Protein AF-A0A326GF15-F1 (afdb_monomer_lite)

Foldseek 3Di:
DDDDDPVPPDVVNVVPPDPDDPPDDPPDDDPDDDDVVVVVVVVCPPPPVPDDPPPVPPDDDDDDDDDDDPDDDDDPDPPPPDDDDDPDVVVVVVVVVVVVVVVVVVPPPPVVPDPVVVVVDDDDDDDDDDPVVVVVLVVVCVVVVHDSVVVVVVVVVVVVVVPCVVVVVVVVVVVVVD

Sequence (178 aa):
MSDANFASLSSSLLARKGGAKPAMRPQSTLSGPVDGAAAAANLEDLGWNDLGEDEPNEADLGKSPLLKKPAQVVPISPDTDHDDAAPNAVRESLDKIACQLGQSRDGSNNAKRKSALRQGKRAAFTLRLDHGRHLQLRLACTVRGCSAQQLVTDALDSLLASMPEIASLAAQVQRDNN

Secondary structure (DSSP, 8-state):
----------HHHHTTS-----SS-------S---HHHHHHHHHTSSSS-S-----------------PPP----------S-SS---HHHHHHHHHHHHHHHHHH---------GGGGTPPPP------HHHHHHHHHHHHHHT--HHHHHHHHHHHHHHT-HHHHHHHHHHHHHT-

Structure (mmCIF, N/CA/C/O backbone):
data_AF-A0A326GF15-F1
#
_entry.id   AF-A0A326GF15-F1
#
loop_
_atom_site.group_PDB
_atom_site.id
_atom_site.type_symbol
_atom_site.label_atom_id
_atom_site.label_alt_id
_atom_site.label_comp_id
_atom_site.label_asym_id
_atom_site.label_entity_id
_atom_site.label_seq_id
_atom_site.pdbx_PDB_ins_code
_atom_site.Cartn_x
_atom_site.Cartn_y
_atom_site.Cartn_z
_atom_site.occupancy
_atom_site.B_iso_or_equiv
_atom_site.auth_seq_id
_atom_site.auth_comp_id
_atom_site.auth_asym_id
_atom_site.auth_atom_id
_atom_site.pdbx_PDB_model_num
ATOM 1 N N . MET A 1 1 ? -19.574 38.035 -30.382 1.00 36.91 1 MET A N 1
ATOM 2 C CA . MET A 1 1 ? -19.233 39.265 -29.641 1.00 36.91 1 MET A CA 1
ATOM 3 C C . MET A 1 1 ? -18.217 38.893 -28.576 1.00 36.91 1 MET A C 1
ATOM 5 O O . MET A 1 1 ? -18.541 38.078 -27.726 1.00 36.91 1 MET A O 1
ATOM 9 N N . SER A 1 2 ? -17.010 39.455 -28.719 1.00 46.16 2 SER A N 1
ATOM 10 C CA . SER A 1 2 ? -15.910 39.566 -27.743 1.00 46.16 2 SER A CA 1
ATOM 11 C C . SER A 1 2 ? -15.420 38.297 -27.037 1.00 46.16 2 SER A C 1
ATOM 13 O O . SER A 1 2 ? -15.892 37.952 -25.955 1.00 46.16 2 SER A O 1
ATOM 15 N N . ASP A 1 3 ? -14.377 37.703 -27.622 1.00 45.69 3 ASP A N 1
ATOM 16 C CA . ASP A 1 3 ? -13.365 36.906 -26.933 1.00 45.69 3 ASP A CA 1
ATOM 17 C C . ASP A 1 3 ? -12.892 37.605 -25.653 1.00 45.69 3 ASP A C 1
ATOM 19 O O . ASP A 1 3 ? -12.464 38.764 -25.660 1.00 45.69 3 ASP A O 1
ATOM 23 N N . ALA A 1 4 ? -12.981 36.886 -24.538 1.00 57.41 4 ALA A N 1
ATOM 24 C CA . ALA A 1 4 ? -12.415 37.318 -23.278 1.00 57.41 4 ALA A CA 1
ATOM 25 C C . ALA A 1 4 ? -10.889 37.367 -23.423 1.00 57.41 4 ALA A C 1
ATOM 27 O O . ALA A 1 4 ? -10.224 36.354 -23.620 1.00 57.41 4 ALA A O 1
ATOM 28 N N . ASN A 1 5 ? -10.384 38.591 -23.335 1.00 54.66 5 ASN A N 1
ATOM 29 C CA . ASN A 1 5 ? -9.002 39.038 -23.269 1.00 54.66 5 ASN A CA 1
ATOM 30 C C . ASN A 1 5 ? -8.131 38.184 -22.317 1.00 54.66 5 ASN A C 1
ATOM 32 O O . ASN A 1 5 ? -7.820 38.594 -21.198 1.00 54.66 5 ASN A O 1
ATOM 36 N N . PHE A 1 6 ? -7.697 37.004 -22.768 1.00 52.75 6 PHE A N 1
ATOM 37 C CA . PHE A 1 6 ? -6.478 36.373 -22.278 1.00 52.75 6 PHE A CA 1
ATOM 38 C C . PHE A 1 6 ? -5.323 37.192 -22.837 1.00 52.75 6 PHE A C 1
ATOM 40 O O . PHE A 1 6 ? -4.783 36.901 -23.902 1.00 52.75 6 PHE A O 1
ATOM 47 N N . ALA A 1 7 ? -4.961 38.249 -22.113 1.00 54.75 7 ALA A N 1
ATOM 48 C CA . ALA A 1 7 ? -3.657 38.866 -22.247 1.00 54.75 7 ALA A CA 1
ATOM 49 C C . ALA A 1 7 ? -2.620 37.738 -22.160 1.00 54.75 7 ALA A C 1
ATOM 51 O O . ALA A 1 7 ? -2.399 37.166 -21.092 1.00 54.75 7 ALA A O 1
ATOM 52 N N . SER A 1 8 ? -2.063 37.362 -23.311 1.00 56.75 8 SER A N 1
ATOM 53 C CA . SER A 1 8 ? -1.100 36.281 -23.449 1.00 56.75 8 SER A CA 1
ATOM 54 C C . SER A 1 8 ? 0.036 36.520 -22.460 1.00 56.75 8 SER A C 1
ATOM 56 O O . SER A 1 8 ? 0.829 37.454 -22.628 1.00 56.75 8 SER A O 1
ATOM 58 N N . LEU A 1 9 ? 0.090 35.703 -21.410 1.00 59.41 9 LEU A N 1
ATOM 59 C CA . LEU A 1 9 ? 1.157 35.700 -20.418 1.00 59.41 9 LEU A CA 1
ATOM 60 C C . LEU A 1 9 ? 2.424 35.154 -21.081 1.00 59.41 9 LEU A C 1
ATOM 62 O O . LEU A 1 9 ? 2.815 34.010 -20.877 1.00 59.41 9 LEU A O 1
ATOM 66 N N . SER A 1 10 ? 3.055 35.965 -21.927 1.00 59.97 10 SER A N 1
ATOM 67 C CA . SER A 1 10 ? 4.400 35.678 -22.405 1.00 59.97 10 SER A CA 1
ATOM 68 C C . SER A 1 10 ? 5.345 35.683 -21.201 1.00 59.97 10 SER A C 1
ATOM 70 O O . SER A 1 10 ? 5.226 36.531 -20.312 1.00 59.97 10 SER A O 1
ATOM 72 N N . SER A 1 11 ? 6.302 34.752 -21.156 1.00 57.09 11 SER A N 1
ATOM 73 C CA . SER A 1 11 ? 7.284 34.632 -20.062 1.00 57.09 11 SER A CA 1
ATOM 74 C C . SER A 1 11 ? 8.007 35.949 -19.734 1.00 57.09 11 SER A C 1
ATOM 76 O O . SER A 1 11 ? 8.457 36.149 -18.608 1.00 57.09 11 SER A O 1
ATOM 78 N N . SER A 1 12 ? 8.063 36.881 -20.692 1.00 57.66 12 SER A N 1
ATOM 79 C CA . SER A 1 12 ? 8.616 38.226 -20.513 1.00 57.66 12 SER A CA 1
ATOM 80 C C . SER A 1 12 ? 7.809 39.097 -19.531 1.00 57.66 12 SER A C 1
ATOM 82 O O . SER A 1 12 ? 8.393 39.875 -18.775 1.00 57.66 12 SER A O 1
ATOM 84 N N . LEU A 1 13 ? 6.478 38.946 -19.480 1.00 57.09 13 LEU A N 1
ATOM 85 C CA . LEU A 1 13 ? 5.607 39.701 -18.568 1.00 57.09 13 LEU A CA 1
ATOM 86 C C . LEU A 1 13 ? 5.606 39.137 -17.138 1.00 57.09 13 LEU A C 1
ATOM 88 O O . LEU A 1 13 ? 5.528 39.917 -16.188 1.00 57.09 13 LEU A O 1
ATOM 92 N N . LEU A 1 14 ? 5.765 37.817 -16.964 1.00 60.12 14 LEU A N 1
ATOM 93 C CA . LEU A 1 14 ? 5.869 37.192 -15.636 1.00 60.12 14 LEU A CA 1
ATOM 94 C C . LEU A 1 14 ? 7.177 37.582 -14.927 1.00 60.12 14 LEU A C 1
ATOM 96 O O . LEU A 1 14 ? 7.175 37.881 -13.737 1.00 60.12 14 LEU A O 1
ATOM 100 N N . ALA A 1 15 ? 8.279 37.670 -15.678 1.00 61.59 15 ALA A N 1
ATOM 101 C CA . ALA A 1 15 ? 9.591 38.052 -15.151 1.00 61.59 15 ALA A CA 1
ATOM 102 C C . ALA A 1 15 ? 9.667 39.511 -14.661 1.00 61.59 15 ALA A C 1
ATOM 104 O O . ALA A 1 15 ? 10.583 39.874 -13.926 1.00 61.59 15 ALA A O 1
ATOM 105 N N . ARG A 1 16 ? 8.729 40.370 -15.077 1.00 59.28 16 ARG A N 1
ATOM 106 C CA . ARG A 1 16 ? 8.764 41.814 -14.797 1.00 59.28 16 ARG A CA 1
ATOM 107 C C . ARG A 1 16 ? 7.786 42.263 -13.711 1.00 59.28 16 ARG A C 1
ATOM 109 O O . ARG A 1 16 ? 7.919 43.382 -13.222 1.00 59.28 16 ARG A O 1
ATOM 116 N N . LYS A 1 17 ? 6.849 41.409 -13.277 1.00 58.94 17 LYS A N 1
ATOM 117 C CA . LYS A 1 17 ? 5.869 41.719 -12.215 1.00 58.94 17 LYS A CA 1
ATOM 118 C C . LYS A 1 17 ? 6.218 41.051 -10.883 1.00 58.94 17 LYS A C 1
ATOM 120 O O . LYS A 1 17 ? 5.399 40.403 -10.246 1.00 58.94 17 LYS A O 1
ATOM 125 N N . GLY A 1 18 ? 7.461 41.233 -10.469 1.00 59.00 18 GLY A N 1
ATOM 126 C CA . GLY A 1 18 ? 7.970 40.808 -9.174 1.00 59.00 18 GLY A CA 1
ATOM 127 C C . GLY A 1 18 ? 9.468 41.028 -9.165 1.00 59.00 18 GLY A C 1
ATOM 128 O O . GLY A 1 18 ? 10.201 40.226 -9.723 1.00 59.00 18 GLY A O 1
ATOM 129 N N . GLY A 1 19 ? 9.930 42.129 -8.570 1.00 60.72 19 GLY A N 1
ATOM 130 C CA . GLY A 1 19 ? 11.348 42.513 -8.506 1.00 60.72 19 GLY A CA 1
ATOM 131 C C . GLY A 1 19 ? 12.240 41.578 -7.675 1.00 60.72 19 GLY A C 1
ATOM 132 O O . GLY A 1 19 ? 13.276 42.009 -7.176 1.00 60.72 19 GLY A O 1
ATOM 133 N N . ALA A 1 20 ? 11.846 40.317 -7.496 1.00 63.16 20 ALA A N 1
ATOM 134 C CA . ALA A 1 20 ? 12.661 39.294 -6.873 1.00 63.16 20 ALA A CA 1
ATOM 135 C C . ALA A 1 20 ? 13.671 38.779 -7.904 1.00 63.16 20 ALA A C 1
ATOM 137 O O . ALA A 1 20 ? 13.307 38.138 -8.890 1.00 63.16 20 ALA A O 1
ATOM 138 N N . LYS A 1 21 ? 14.957 39.061 -7.676 1.00 59.75 21 LYS A N 1
ATOM 139 C CA . LYS A 1 21 ? 16.031 38.391 -8.414 1.00 59.75 21 LYS A CA 1
ATOM 140 C C . LYS A 1 21 ? 15.896 36.879 -8.172 1.00 59.75 21 LYS A C 1
ATOM 142 O O . LYS A 1 21 ? 15.746 36.487 -7.012 1.00 59.75 21 LYS A O 1
ATOM 147 N N . PRO A 1 22 ? 15.932 36.030 -9.213 1.00 62.81 22 PRO A N 1
ATOM 148 C CA . PRO A 1 22 ? 15.896 34.588 -9.021 1.00 62.81 22 PRO A CA 1
ATOM 149 C C . PRO A 1 22 ? 17.071 34.175 -8.129 1.00 62.81 22 PRO A C 1
ATOM 151 O O . PRO A 1 22 ? 18.217 34.524 -8.404 1.00 62.81 22 PRO A O 1
ATOM 154 N N . ALA A 1 23 ? 16.788 33.418 -7.068 1.00 68.06 23 ALA A N 1
ATOM 155 C CA . ALA A 1 23 ? 17.805 32.837 -6.185 1.00 68.06 23 ALA A CA 1
ATOM 156 C C . ALA A 1 23 ? 18.702 31.810 -6.907 1.00 68.06 23 ALA A C 1
ATOM 158 O O . ALA A 1 23 ? 19.688 31.332 -6.353 1.00 68.06 23 ALA A O 1
ATOM 159 N N . MET A 1 24 ? 18.363 31.474 -8.154 1.00 63.97 24 MET A N 1
ATOM 160 C CA . MET A 1 24 ? 19.131 30.589 -9.010 1.00 63.97 24 MET A CA 1
ATOM 161 C C . MET A 1 24 ? 19.972 31.395 -9.994 1.00 63.97 24 MET A C 1
ATOM 163 O O . MET A 1 24 ? 19.454 32.133 -10.835 1.00 63.97 24 MET A O 1
ATOM 167 N N . ARG A 1 25 ? 21.288 31.203 -9.909 1.00 67.69 25 ARG A N 1
ATOM 168 C CA . ARG A 1 25 ? 22.239 31.601 -10.946 1.00 67.69 25 ARG A CA 1
ATOM 169 C C . ARG A 1 25 ? 21.860 30.853 -12.236 1.00 67.69 25 ARG A C 1
ATOM 171 O O . ARG A 1 25 ? 21.773 29.626 -12.184 1.00 67.69 25 ARG A O 1
ATOM 178 N N . PRO A 1 26 ? 21.614 31.529 -13.372 1.00 62.09 26 PRO A N 1
ATOM 179 C CA . PRO A 1 26 ? 21.370 30.829 -14.625 1.00 62.09 26 PRO A CA 1
ATOM 180 C C . PRO A 1 26 ? 22.635 30.044 -14.979 1.00 62.09 26 PRO A C 1
ATOM 182 O O . PRO A 1 26 ? 23.685 30.632 -15.239 1.00 62.09 26 PRO A O 1
ATOM 185 N N . GLN A 1 27 ? 22.544 28.714 -14.933 1.00 64.94 27 GLN A N 1
ATOM 186 C CA . GLN A 1 27 ? 23.523 27.836 -15.564 1.00 64.94 27 GLN A CA 1
ATOM 187 C C . GLN A 1 27 ? 23.430 28.144 -17.058 1.00 64.94 27 GLN A C 1
ATOM 189 O O . GLN A 1 27 ? 22.427 27.845 -17.705 1.00 64.94 27 GLN A O 1
ATOM 194 N N . SER A 1 28 ? 24.414 28.896 -17.546 1.00 49.19 28 SER A N 1
ATOM 195 C CA . SER A 1 28 ? 24.499 29.326 -18.932 1.00 49.19 28 SER A CA 1
ATOM 196 C C . SER A 1 28 ? 24.334 28.126 -19.856 1.00 49.19 28 SER A C 1
ATOM 198 O O . SER A 1 28 ? 24.900 27.062 -19.630 1.00 49.19 28 SER A O 1
ATOM 200 N N . THR A 1 29 ? 23.574 28.349 -20.918 1.00 52.22 29 THR A N 1
ATOM 201 C CA . THR A 1 29 ? 23.497 27.539 -22.126 1.00 52.22 29 THR A CA 1
ATOM 202 C C . THR A 1 29 ? 24.893 27.103 -22.585 1.00 52.22 29 THR A C 1
ATOM 204 O O . THR A 1 29 ? 25.591 27.871 -23.247 1.00 52.22 29 THR A O 1
ATOM 207 N N . LEU A 1 30 ? 25.302 25.879 -22.251 1.00 50.38 30 LEU A N 1
ATOM 208 C CA . LEU A 1 30 ? 26.415 25.198 -22.905 1.00 50.38 30 LEU A CA 1
ATOM 209 C C . LEU A 1 30 ? 25.843 23.984 -23.634 1.00 50.38 30 LEU A C 1
ATOM 211 O O . LEU A 1 30 ? 25.721 22.887 -23.099 1.00 50.38 30 LEU A O 1
ATOM 215 N N . SER A 1 31 ? 25.408 24.246 -24.864 1.00 51.88 31 SER A N 1
ATOM 216 C CA . SER A 1 31 ? 25.133 23.217 -25.857 1.00 51.88 31 SER A CA 1
ATOM 217 C C . SER A 1 31 ? 26.476 22.617 -26.272 1.00 51.88 31 SER A C 1
ATOM 219 O O . SER A 1 31 ? 27.228 23.242 -27.016 1.00 51.88 31 SER A O 1
ATOM 221 N N . GLY A 1 32 ? 26.790 21.437 -25.747 1.00 57.75 32 GLY A N 1
ATOM 222 C CA . GLY A 1 32 ? 27.954 20.630 -26.105 1.00 57.75 32 GLY A CA 1
ATOM 223 C C . GLY A 1 32 ? 27.882 19.272 -25.397 1.00 57.75 32 GLY A C 1
ATOM 224 O O . GLY A 1 32 ? 27.371 19.231 -24.275 1.00 57.75 32 GLY A O 1
ATOM 225 N N . PRO A 1 33 ? 28.322 18.159 -26.016 1.00 51.34 33 PRO A N 1
ATOM 226 C CA . PRO A 1 33 ? 28.319 16.856 -25.360 1.00 51.34 33 PRO A CA 1
ATOM 227 C C . PRO A 1 33 ? 29.263 16.916 -24.161 1.00 51.34 33 PRO A C 1
ATOM 229 O O . PRO A 1 33 ? 30.468 17.085 -24.329 1.00 51.34 33 PRO A O 1
ATOM 232 N N . VAL A 1 34 ? 28.716 16.838 -22.952 1.00 54.97 34 VAL A N 1
ATOM 233 C CA . VAL A 1 34 ? 29.522 16.659 -21.748 1.00 54.97 34 VAL A CA 1
ATOM 234 C C . VAL A 1 34 ? 29.563 15.169 -21.463 1.00 54.97 34 VAL A C 1
ATOM 236 O O . VAL A 1 34 ? 28.547 14.557 -21.131 1.00 54.97 34 VAL A O 1
ATOM 239 N N . ASP A 1 35 ? 30.732 14.570 -21.664 1.00 55.12 35 ASP A N 1
ATOM 240 C CA . ASP A 1 35 ? 31.000 13.205 -21.238 1.00 55.12 35 ASP A CA 1
ATOM 241 C C . ASP A 1 35 ? 30.680 13.105 -19.743 1.00 55.12 35 ASP A C 1
ATOM 243 O O . ASP A 1 35 ? 31.263 13.812 -18.917 1.00 55.12 35 ASP A O 1
ATOM 247 N N . GLY A 1 36 ? 29.712 12.253 -19.388 1.00 59.72 36 GLY A N 1
ATOM 248 C CA . GLY A 1 36 ? 29.181 12.159 -18.022 1.00 59.72 36 GLY A CA 1
ATOM 249 C C . GLY A 1 36 ? 30.249 11.883 -16.956 1.00 59.72 36 GLY A C 1
ATOM 250 O O . GLY A 1 36 ? 30.058 12.244 -15.800 1.00 59.72 36 GLY A O 1
ATOM 251 N N . ALA A 1 37 ? 31.397 11.327 -17.353 1.00 59.38 37 ALA A N 1
ATOM 252 C CA . ALA A 1 37 ? 32.551 11.107 -16.488 1.00 59.38 37 ALA A CA 1
ATOM 253 C C . ALA A 1 37 ? 33.242 12.415 -16.049 1.00 59.38 37 ALA A C 1
ATOM 255 O O . ALA A 1 37 ? 33.620 12.546 -14.889 1.00 59.38 37 ALA A O 1
ATOM 256 N N . ALA A 1 38 ? 33.362 13.414 -16.931 1.00 57.88 38 ALA A N 1
ATOM 257 C CA . ALA A 1 38 ? 34.010 14.686 -16.596 1.00 57.88 38 ALA A CA 1
ATOM 258 C C . ALA A 1 38 ? 33.122 15.573 -15.705 1.00 57.88 38 ALA A C 1
ATOM 260 O O . ALA A 1 38 ? 33.622 16.323 -14.863 1.00 57.88 38 ALA A O 1
ATOM 261 N N . ALA A 1 39 ? 31.798 15.460 -15.867 1.00 59.97 39 ALA A N 1
ATOM 262 C CA . ALA A 1 39 ? 30.819 16.119 -15.007 1.00 59.97 39 ALA A CA 1
ATOM 263 C C . ALA A 1 39 ? 30.739 15.476 -13.608 1.00 59.97 39 ALA A C 1
ATOM 265 O O . ALA A 1 39 ? 30.520 16.195 -12.637 1.00 59.97 39 ALA A O 1
ATOM 266 N N . ALA A 1 40 ? 30.950 14.157 -13.501 1.00 60.62 40 ALA A N 1
ATOM 267 C CA . ALA A 1 40 ? 31.044 13.450 -12.222 1.00 60.62 40 ALA A CA 1
ATOM 268 C C . ALA A 1 40 ? 32.331 13.809 -11.459 1.00 60.62 40 ALA A C 1
ATOM 270 O O . ALA A 1 40 ? 32.248 14.206 -10.302 1.00 60.62 40 ALA A O 1
ATOM 271 N N . ALA A 1 41 ? 33.490 13.821 -12.131 1.00 61.06 41 ALA A N 1
ATOM 272 C CA . ALA A 1 41 ? 34.770 14.181 -11.510 1.00 61.06 41 ALA A CA 1
ATOM 273 C C . ALA A 1 41 ? 34.796 15.619 -10.948 1.00 61.06 41 ALA A C 1
ATOM 275 O O . ALA A 1 41 ? 35.338 15.862 -9.876 1.00 61.06 41 ALA A O 1
ATOM 276 N N . ASN A 1 42 ? 34.155 16.579 -11.630 1.00 61.28 42 ASN A N 1
ATOM 277 C CA . ASN A 1 42 ? 34.025 17.955 -11.120 1.00 61.28 42 ASN A CA 1
ATOM 278 C C . ASN A 1 42 ? 33.009 18.091 -9.970 1.00 61.28 42 ASN A C 1
ATOM 280 O O . ASN A 1 42 ? 33.015 19.103 -9.275 1.00 61.28 42 ASN A O 1
ATOM 284 N N . LEU A 1 43 ? 32.110 17.117 -9.788 1.00 60.69 43 LEU A N 1
ATOM 285 C CA . LEU A 1 43 ? 31.192 17.063 -8.647 1.00 60.69 43 LEU A CA 1
ATOM 286 C C . LEU A 1 43 ? 31.844 16.403 -7.420 1.00 60.69 43 LEU A C 1
ATOM 288 O O . LEU A 1 43 ? 31.498 16.761 -6.297 1.00 60.69 43 LEU A O 1
ATOM 292 N N . GLU A 1 44 ? 32.772 15.467 -7.639 1.00 57.22 44 GLU A N 1
ATOM 293 C CA . GLU A 1 44 ? 33.535 14.749 -6.605 1.00 57.22 44 GLU A CA 1
ATOM 294 C C . GLU A 1 44 ? 34.627 15.625 -5.949 1.00 57.22 44 GLU A C 1
ATOM 296 O O . GLU A 1 44 ? 34.887 15.471 -4.759 1.00 57.22 44 GLU A O 1
ATOM 301 N N . ASP A 1 45 ? 35.179 16.612 -6.673 1.00 64.25 45 ASP A N 1
ATOM 302 C CA . ASP A 1 45 ? 36.163 17.615 -6.199 1.00 64.25 45 ASP A CA 1
ATOM 303 C C . ASP A 1 45 ? 35.524 18.825 -5.471 1.00 64.25 45 ASP A C 1
ATOM 305 O O . ASP A 1 45 ? 36.118 19.886 -5.295 1.00 64.25 45 ASP A O 1
ATOM 309 N N . LEU A 1 46 ? 34.260 18.720 -5.051 1.00 63.16 46 LEU A N 1
ATOM 310 C CA . LEU A 1 46 ? 33.576 19.771 -4.289 1.00 63.16 46 LEU A CA 1
ATOM 311 C C . LEU A 1 46 ? 33.525 19.441 -2.801 1.00 63.16 46 LEU A C 1
ATOM 313 O O . LEU A 1 46 ? 32.444 19.427 -2.223 1.00 63.16 46 LEU A O 1
ATOM 317 N N . GLY A 1 47 ? 34.683 19.189 -2.178 1.00 60.62 47 GLY A N 1
ATOM 318 C CA . GLY A 1 47 ? 34.925 19.341 -0.728 1.00 60.62 47 GLY A CA 1
ATOM 319 C C . GLY A 1 47 ? 33.945 18.662 0.247 1.00 60.62 47 GLY A C 1
ATOM 320 O O . GLY A 1 47 ? 33.930 18.985 1.430 1.00 60.62 47 GLY A O 1
ATOM 321 N N . TRP A 1 48 ? 33.101 17.756 -0.244 1.00 66.06 48 TRP A N 1
ATOM 322 C CA . TRP A 1 48 ? 32.125 16.945 0.492 1.00 66.06 48 TRP A CA 1
ATOM 323 C C . TRP A 1 48 ? 32.493 15.459 0.461 1.00 66.06 48 TRP A C 1
ATOM 325 O O . TRP A 1 48 ? 31.766 14.631 1.003 1.00 66.06 48 TRP A O 1
ATOM 335 N N . ASN A 1 49 ? 33.637 15.154 -0.153 1.00 53.06 49 ASN A N 1
ATOM 336 C CA . ASN A 1 49 ? 34.269 13.845 -0.207 1.00 53.06 49 ASN A CA 1
ATOM 337 C C . ASN A 1 49 ? 35.644 13.855 0.493 1.00 53.06 49 ASN A C 1
ATOM 339 O O . ASN A 1 49 ? 36.487 13.017 0.213 1.00 53.06 49 ASN A O 1
ATOM 343 N N . ASP A 1 50 ? 35.876 14.811 1.402 1.00 60.41 50 ASP A N 1
ATOM 344 C CA . ASP A 1 50 ? 37.064 14.859 2.266 1.00 60.41 50 ASP A CA 1
ATOM 345 C C . ASP A 1 50 ? 36.718 14.289 3.651 1.00 60.41 50 ASP A C 1
ATOM 347 O O . ASP A 1 50 ? 36.663 14.984 4.667 1.00 60.41 50 ASP A O 1
ATOM 351 N N . LEU A 1 51 ? 36.365 13.001 3.663 1.00 60.38 51 LEU A N 1
ATOM 352 C CA . LEU A 1 51 ? 36.202 12.208 4.876 1.00 60.38 51 LEU A CA 1
ATOM 353 C C . LEU A 1 51 ? 37.088 10.960 4.770 1.00 60.38 51 LEU A C 1
ATOM 355 O O . LEU A 1 51 ? 36.606 9.850 4.581 1.00 60.38 51 LEU A O 1
ATOM 359 N N . GLY A 1 52 ? 38.397 11.172 4.915 1.00 59.69 52 GLY A N 1
ATOM 360 C CA . GLY A 1 52 ? 39.313 10.151 5.419 1.00 59.69 52 GLY A CA 1
ATOM 361 C C . GLY A 1 52 ? 39.554 8.938 4.524 1.00 59.69 52 GLY A C 1
ATOM 362 O O . GLY A 1 52 ? 39.507 7.813 5.021 1.00 59.69 52 GLY A O 1
ATOM 363 N N . GLU A 1 53 ? 39.901 9.1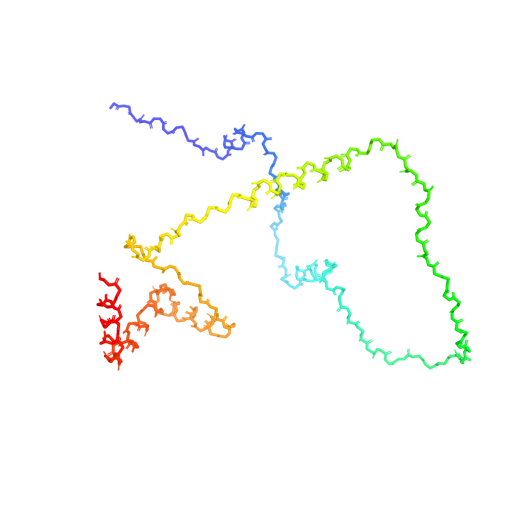42 3.252 1.00 51.19 53 GLU A N 1
ATOM 364 C CA . GLU A 1 53 ? 40.753 8.151 2.584 1.00 51.19 53 GLU A CA 1
ATOM 365 C C . GLU A 1 53 ? 42.191 8.298 3.107 1.00 51.19 53 GLU A C 1
ATOM 367 O O . GLU A 1 53 ? 43.055 8.901 2.476 1.00 51.19 53 GLU A O 1
ATOM 372 N N . ASP A 1 54 ? 42.449 7.738 4.292 1.00 51.41 54 ASP A N 1
ATOM 373 C CA . ASP A 1 54 ? 43.791 7.267 4.630 1.00 51.41 54 ASP A CA 1
ATOM 374 C C . ASP A 1 54 ? 44.043 6.002 3.790 1.00 51.41 54 ASP A C 1
ATOM 376 O O . ASP A 1 54 ? 43.840 4.875 4.241 1.00 51.41 54 ASP A O 1
ATOM 380 N N . GLU A 1 55 ? 44.444 6.190 2.533 1.00 49.81 55 GLU A N 1
ATOM 381 C CA . GLU A 1 55 ? 45.142 5.166 1.754 1.00 49.81 55 GLU A CA 1
ATOM 382 C C . GLU A 1 55 ? 46.455 4.840 2.493 1.00 49.81 55 GLU A C 1
ATOM 384 O O . GLU A 1 55 ? 47.308 5.726 2.634 1.00 49.81 55 GLU A O 1
ATOM 389 N N . PRO A 1 56 ? 46.672 3.609 2.996 1.00 42.75 56 PRO A N 1
ATOM 390 C CA . PRO A 1 56 ? 47.959 3.242 3.561 1.00 42.75 56 PRO A CA 1
ATOM 391 C C . PRO A 1 56 ? 48.954 3.051 2.412 1.00 42.75 56 PRO A C 1
ATOM 393 O O . PRO A 1 56 ? 49.188 1.938 1.942 1.00 42.75 56 PRO A O 1
ATOM 396 N N . ASN A 1 57 ? 49.552 4.149 1.947 1.00 39.88 57 ASN A N 1
ATOM 397 C CA . ASN A 1 57 ? 50.664 4.079 1.014 1.00 39.88 57 ASN A CA 1
ATOM 398 C C . ASN A 1 57 ? 51.933 3.666 1.777 1.00 39.88 57 ASN A C 1
ATOM 400 O O . ASN A 1 57 ? 52.614 4.468 2.419 1.00 39.88 57 ASN A O 1
ATOM 404 N N . GLU A 1 58 ? 52.205 2.368 1.717 1.00 48.84 58 GLU A N 1
ATOM 405 C CA . GLU A 1 58 ? 53.453 1.698 2.070 1.00 48.84 58 GLU A CA 1
ATOM 406 C C . GLU A 1 58 ? 54.644 2.281 1.284 1.00 48.84 58 GLU A C 1
ATOM 408 O O . GLU A 1 58 ? 55.032 1.739 0.251 1.00 48.84 58 GLU A O 1
ATOM 413 N N . ALA A 1 59 ? 55.241 3.376 1.768 1.00 48.03 59 ALA A N 1
ATOM 414 C CA . ALA A 1 59 ? 56.644 3.737 1.525 1.00 48.03 59 ALA A CA 1
ATOM 415 C C . ALA A 1 59 ? 57.047 5.006 2.299 1.00 48.03 59 ALA A C 1
ATOM 417 O O . ALA A 1 59 ? 56.858 6.106 1.794 1.00 48.03 59 ALA A O 1
ATOM 418 N N . ASP A 1 60 ? 57.675 4.864 3.472 1.00 39.06 60 ASP A N 1
ATOM 419 C CA . ASP A 1 60 ? 58.974 5.516 3.722 1.00 39.06 60 ASP A CA 1
ATOM 420 C C . ASP A 1 60 ? 59.632 4.965 4.999 1.00 39.06 60 ASP A C 1
ATOM 422 O O . ASP A 1 60 ? 59.225 5.222 6.136 1.00 39.06 60 ASP A O 1
ATOM 426 N N . LEU A 1 61 ? 60.683 4.173 4.800 1.00 44.94 61 LEU A N 1
ATOM 427 C CA . LEU A 1 61 ? 61.580 3.730 5.855 1.00 44.94 61 LEU A CA 1
ATOM 428 C C . LEU A 1 61 ? 62.572 4.851 6.190 1.00 44.94 61 LEU A C 1
ATOM 430 O O . LEU A 1 61 ? 63.558 5.056 5.487 1.00 44.94 61 LEU A O 1
ATOM 434 N N . GLY A 1 62 ? 62.406 5.433 7.377 1.00 39.50 62 GLY A N 1
ATOM 435 C CA . GLY A 1 62 ? 63.537 5.780 8.236 1.00 39.50 62 GLY A CA 1
ATOM 436 C C . GLY A 1 62 ? 63.830 7.267 8.428 1.00 39.50 62 GLY A C 1
ATOM 437 O O . GLY A 1 62 ? 64.450 7.904 7.581 1.00 39.50 62 GLY A O 1
ATOM 438 N N . LYS A 1 63 ? 63.551 7.752 9.650 1.00 44.28 63 LYS A N 1
ATOM 439 C CA . LYS A 1 63 ? 64.513 8.466 10.519 1.00 44.28 63 LYS A CA 1
ATOM 440 C C . LYS A 1 63 ? 63.938 8.708 11.930 1.00 44.28 63 LYS A C 1
ATOM 442 O O . LYS A 1 63 ? 63.058 9.533 12.123 1.00 44.28 63 LYS A O 1
ATOM 447 N N . SER A 1 64 ? 64.560 8.026 12.898 1.00 45.09 64 SER A N 1
ATOM 448 C CA . SER A 1 64 ? 64.805 8.431 14.300 1.00 45.09 64 SER A CA 1
ATOM 449 C C . SER A 1 64 ? 63.646 8.432 15.325 1.00 45.09 64 SER A C 1
ATOM 451 O O . SER A 1 64 ? 62.710 9.220 15.206 1.00 45.09 64 SER A O 1
ATOM 453 N N . PRO A 1 65 ? 63.750 7.659 16.432 1.00 45.81 65 PRO A N 1
ATOM 454 C CA . PRO A 1 65 ? 62.788 7.699 17.528 1.00 45.81 65 PRO A CA 1
ATOM 455 C C . PRO A 1 65 ? 63.097 8.896 18.438 1.00 45.81 65 PRO A C 1
ATOM 457 O O . PRO A 1 65 ? 63.922 8.817 19.348 1.00 45.81 65 PRO A O 1
ATOM 460 N N . LEU A 1 66 ? 62.446 10.033 18.195 1.00 47.94 66 LEU A N 1
ATOM 461 C CA . LEU A 1 66 ? 62.492 11.161 19.122 1.00 47.94 66 LEU A CA 1
ATOM 462 C C . LEU A 1 66 ? 61.452 10.957 20.226 1.00 47.94 66 LEU A C 1
ATOM 464 O O . LEU A 1 66 ? 60.247 11.003 19.993 1.00 47.94 66 LEU A O 1
ATOM 468 N N . LEU A 1 67 ? 61.976 10.702 21.428 1.00 53.09 67 LEU A N 1
ATOM 469 C CA . LEU A 1 67 ? 61.343 10.819 22.741 1.00 53.09 67 LEU A CA 1
ATOM 470 C C . LEU A 1 67 ? 60.027 11.618 22.714 1.00 53.09 67 LEU A C 1
ATOM 472 O O . LEU A 1 67 ? 60.036 12.843 22.572 1.00 53.09 67 LEU A O 1
ATOM 476 N N . LYS A 1 68 ? 58.903 10.932 22.953 1.00 55.25 68 LYS A N 1
ATOM 477 C CA . LYS A 1 68 ? 57.635 11.569 23.324 1.00 55.25 68 LYS A CA 1
ATOM 478 C C . LYS A 1 68 ? 57.835 12.294 24.659 1.00 55.25 68 LYS A C 1
ATOM 480 O O . LYS A 1 68 ? 57.700 11.691 25.720 1.00 55.25 68 LYS A O 1
ATOM 485 N N . LYS A 1 69 ? 58.177 13.583 24.623 1.00 64.12 69 LYS A N 1
ATOM 486 C CA . LYS A 1 69 ? 57.970 14.458 25.783 1.00 64.12 69 LYS A CA 1
ATOM 487 C C . LYS A 1 69 ? 56.458 14.513 26.035 1.00 64.12 69 LYS A C 1
ATOM 489 O O . LYS A 1 69 ? 55.723 14.765 25.079 1.00 64.12 69 LYS A O 1
ATOM 494 N N . PRO A 1 70 ? 55.964 14.277 27.261 1.00 60.47 70 PRO A N 1
ATOM 495 C CA . PRO A 1 70 ? 54.564 14.538 27.549 1.00 60.47 70 PRO A CA 1
ATOM 496 C C . PRO A 1 70 ? 54.335 16.044 27.395 1.00 60.47 70 PRO A C 1
ATOM 498 O O . PRO A 1 70 ? 55.064 16.853 27.972 1.00 60.47 70 PRO A O 1
ATOM 501 N N . ALA A 1 71 ? 53.369 16.418 26.556 1.00 62.41 71 ALA A N 1
ATOM 502 C CA . ALA A 1 71 ? 52.960 17.803 26.396 1.00 62.41 71 ALA A CA 1
ATOM 503 C C . ALA A 1 71 ? 52.459 18.332 27.746 1.00 62.41 71 ALA A C 1
ATOM 505 O O . ALA A 1 71 ? 51.628 17.702 28.402 1.00 62.41 71 ALA A O 1
ATOM 506 N N . GLN A 1 72 ? 52.987 19.476 28.174 1.00 66.44 72 GLN A N 1
ATOM 507 C CA . GLN A 1 72 ? 52.504 20.169 29.358 1.00 66.44 72 GLN A CA 1
ATOM 508 C C . GLN A 1 72 ? 51.112 20.728 29.043 1.00 66.44 72 GLN A C 1
ATOM 510 O O . GLN A 1 72 ? 50.977 21.701 28.305 1.00 66.44 72 GLN A O 1
ATOM 515 N N . VAL A 1 73 ? 50.076 20.074 29.566 1.00 69.06 73 VAL A N 1
ATOM 516 C CA . VAL A 1 73 ? 48.690 20.534 29.455 1.00 69.06 73 VAL A CA 1
ATOM 517 C C . VAL A 1 73 ? 48.523 21.734 30.383 1.00 69.06 73 VAL A C 1
ATOM 519 O O . VAL A 1 73 ? 48.475 21.578 31.602 1.00 69.06 73 VAL A O 1
ATOM 522 N N . VAL A 1 74 ? 48.465 22.934 29.808 1.00 73.12 74 VAL A N 1
ATOM 523 C CA . VAL A 1 74 ? 47.990 24.127 30.514 1.00 73.12 74 VAL A CA 1
ATOM 524 C C . VAL A 1 74 ? 46.465 24.140 30.384 1.00 73.12 74 VAL A C 1
ATOM 526 O O . VAL A 1 74 ? 45.965 24.096 29.257 1.00 73.12 74 VAL A O 1
ATOM 529 N N . PRO A 1 75 ? 45.705 24.153 31.491 1.00 67.69 75 PRO A N 1
ATOM 530 C CA . PRO A 1 75 ? 44.258 24.277 31.417 1.00 67.69 75 PRO A CA 1
ATOM 531 C C . PRO A 1 75 ? 43.903 25.643 30.821 1.00 67.69 75 PRO A C 1
ATOM 533 O O . PRO A 1 75 ? 44.312 26.679 31.340 1.00 67.69 75 PRO A O 1
ATOM 536 N N . ILE A 1 76 ? 43.138 25.641 29.729 1.00 60.06 76 ILE A N 1
ATOM 537 C CA . ILE A 1 76 ? 42.473 26.842 29.220 1.00 60.06 76 ILE A CA 1
ATOM 538 C C . ILE A 1 76 ? 41.237 27.036 30.099 1.00 60.06 76 ILE A C 1
ATOM 540 O O . ILE A 1 76 ? 40.141 26.584 29.768 1.00 60.06 76 ILE A O 1
ATOM 544 N N . SER A 1 77 ? 41.430 27.633 31.271 1.00 63.16 77 SER A N 1
ATOM 545 C CA . SER A 1 77 ? 40.320 28.239 32.000 1.00 63.16 77 SER A CA 1
ATOM 546 C C . SER A 1 77 ? 39.912 29.490 31.222 1.00 63.16 77 SER A C 1
ATOM 548 O O . SER A 1 77 ? 40.786 30.295 30.896 1.00 63.16 77 SER A O 1
ATOM 550 N N . PRO A 1 78 ? 38.633 29.676 30.864 1.00 56.81 78 PRO A N 1
ATOM 551 C CA . PRO A 1 78 ? 38.193 30.970 30.388 1.00 56.81 78 PRO A CA 1
ATOM 552 C C . PRO A 1 78 ? 38.235 31.921 31.589 1.00 56.81 78 PRO A C 1
ATOM 554 O O . PRO A 1 78 ? 37.359 31.870 32.448 1.00 56.81 78 PRO A O 1
ATOM 557 N N . ASP A 1 79 ? 39.267 32.759 31.663 1.00 57.12 79 ASP A N 1
ATOM 558 C CA . ASP A 1 79 ? 39.276 33.933 32.536 1.00 57.12 79 ASP A CA 1
ATOM 559 C C . ASP A 1 79 ? 38.217 34.909 32.000 1.00 57.12 79 ASP A C 1
ATOM 561 O O . ASP A 1 79 ? 38.498 35.820 31.223 1.00 57.12 79 ASP A O 1
ATOM 565 N N . THR A 1 80 ? 36.951 34.675 32.341 1.00 56.12 80 THR A N 1
ATOM 566 C CA . THR A 1 80 ? 35.863 35.624 32.092 1.00 56.12 80 THR A CA 1
ATOM 567 C C . THR A 1 80 ? 35.699 36.518 33.308 1.00 56.12 80 THR A C 1
ATOM 569 O O . THR A 1 80 ? 34.682 36.451 33.988 1.00 56.12 80 THR A O 1
ATOM 572 N N . ASP A 1 81 ? 36.704 37.354 33.559 1.00 51.78 81 ASP A N 1
ATOM 573 C CA . ASP A 1 81 ? 36.614 38.481 34.496 1.00 51.78 81 ASP A CA 1
ATOM 574 C C . ASP A 1 81 ? 36.531 39.826 33.746 1.00 51.78 81 ASP A C 1
ATOM 576 O O . ASP A 1 81 ? 36.836 40.885 34.297 1.00 51.78 81 ASP A O 1
ATOM 580 N N . HIS A 1 82 ? 36.140 39.817 32.465 1.00 56.78 82 HIS A N 1
ATOM 581 C CA . HIS A 1 82 ? 35.880 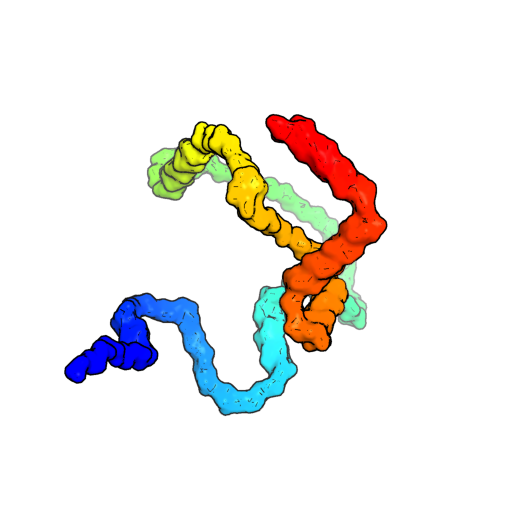41.029 31.685 1.00 56.78 82 HIS A CA 1
ATOM 582 C C . HIS A 1 82 ? 34.432 41.072 31.182 1.00 56.78 82 HIS A C 1
ATOM 584 O O . HIS A 1 82 ? 33.946 40.141 30.541 1.00 56.78 82 HIS A O 1
ATOM 590 N N . ASP A 1 83 ? 33.805 42.214 31.473 1.00 55.78 83 ASP A N 1
ATOM 591 C CA . ASP A 1 83 ? 32.492 42.699 31.043 1.00 55.78 83 ASP A CA 1
ATOM 592 C C . ASP A 1 83 ? 31.257 42.212 31.816 1.00 55.78 83 ASP A C 1
ATOM 594 O O . ASP A 1 83 ? 30.260 41.744 31.257 1.00 55.78 83 ASP A O 1
ATOM 598 N N . ASP A 1 84 ? 31.262 42.498 33.118 1.00 58.84 84 ASP A N 1
ATOM 599 C CA . ASP A 1 84 ? 30.045 42.978 33.766 1.00 58.84 84 ASP A CA 1
ATOM 600 C C . ASP A 1 84 ? 29.633 44.347 33.176 1.00 58.84 84 ASP A C 1
ATOM 602 O O . ASP A 1 84 ? 30.392 45.314 33.189 1.00 58.84 84 ASP A O 1
ATOM 606 N N . ALA A 1 85 ? 2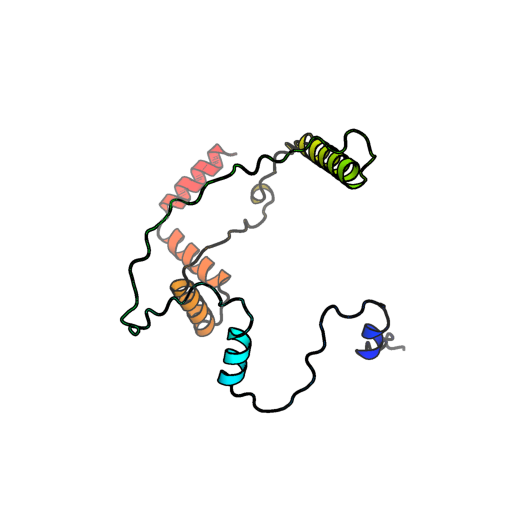8.376 44.423 32.727 1.00 62.53 85 ALA A N 1
ATOM 607 C CA . ALA A 1 85 ? 27.577 45.648 32.582 1.00 62.53 85 ALA A CA 1
ATOM 608 C C . ALA A 1 85 ? 27.717 46.539 31.320 1.00 62.53 85 ALA A C 1
ATOM 610 O O . ALA A 1 85 ? 27.581 47.759 31.418 1.00 62.53 85 ALA A O 1
ATOM 611 N N . ALA A 1 86 ? 27.818 45.965 30.114 1.00 65.75 86 ALA A N 1
ATOM 612 C CA . ALA A 1 86 ? 27.432 46.674 28.879 1.00 65.75 86 ALA A CA 1
ATOM 613 C C . ALA A 1 86 ? 26.158 46.063 28.251 1.00 65.75 86 ALA A C 1
ATOM 615 O O . ALA A 1 86 ? 26.041 44.834 28.191 1.00 65.75 86 ALA A O 1
ATOM 616 N N . PRO A 1 87 ? 25.191 46.870 27.759 1.00 62.91 87 PRO A N 1
ATOM 617 C CA . PRO A 1 87 ? 24.004 46.351 27.086 1.00 62.91 87 PRO A CA 1
ATOM 618 C C . PRO A 1 87 ? 24.405 45.698 25.759 1.00 62.91 87 PRO A C 1
ATOM 620 O O . PRO A 1 87 ? 24.631 46.363 24.749 1.00 62.91 87 PRO A O 1
ATOM 623 N N . ASN A 1 88 ? 24.516 44.371 25.760 1.00 72.81 88 ASN A N 1
ATOM 624 C CA . ASN A 1 88 ? 24.764 43.598 24.554 1.00 72.81 88 ASN A CA 1
ATOM 625 C C . ASN A 1 88 ? 23.417 43.232 23.915 1.00 72.81 88 ASN A C 1
ATOM 627 O O . ASN A 1 88 ? 22.670 42.412 24.451 1.00 72.81 88 ASN A O 1
ATOM 631 N N . ALA A 1 89 ? 23.120 43.819 22.752 1.00 75.62 89 ALA A N 1
ATOM 632 C CA . ALA A 1 89 ? 21.884 43.591 21.995 1.00 75.62 89 ALA A CA 1
ATOM 633 C C . ALA A 1 89 ? 21.611 42.099 21.711 1.00 75.62 89 ALA A C 1
ATOM 635 O O . ALA A 1 89 ? 20.457 41.682 21.590 1.00 75.62 89 ALA A O 1
ATOM 636 N N . VAL A 1 90 ? 22.664 41.276 21.655 1.00 78.38 90 VAL A N 1
ATOM 637 C CA . VAL A 1 90 ? 22.546 39.822 21.508 1.00 78.38 90 VAL A CA 1
ATOM 638 C C . VAL A 1 90 ? 21.889 39.205 22.743 1.00 78.38 90 VAL A C 1
ATOM 640 O O . VAL A 1 90 ? 20.987 38.385 22.601 1.00 78.38 90 VAL A O 1
ATOM 643 N N . ARG A 1 91 ? 22.258 39.641 23.949 1.00 77.38 91 ARG A N 1
ATOM 644 C CA . ARG A 1 91 ? 21.722 39.113 25.212 1.00 77.38 91 ARG A CA 1
ATOM 645 C C . ARG A 1 91 ? 20.238 39.447 25.372 1.00 77.38 91 ARG A C 1
ATOM 647 O O . ARG A 1 91 ? 19.443 38.556 25.644 1.00 77.38 91 ARG A O 1
ATOM 654 N N . GLU A 1 92 ? 19.841 40.672 25.024 1.00 82.69 92 GLU A N 1
ATOM 655 C CA . GLU A 1 92 ? 18.422 41.048 24.964 1.00 82.69 92 GLU A CA 1
ATOM 656 C C . GLU A 1 92 ? 17.629 40.229 23.940 1.00 82.69 92 GLU A C 1
ATOM 658 O O . GLU A 1 92 ? 16.460 39.915 24.161 1.00 82.69 92 GLU A O 1
ATOM 663 N N . SER A 1 93 ? 18.230 39.912 22.788 1.00 84.12 93 SER A N 1
ATOM 664 C CA . SER A 1 93 ? 17.570 39.089 21.772 1.00 84.12 93 SER A CA 1
ATOM 665 C C . SER A 1 93 ? 17.373 37.651 22.255 1.00 84.12 93 SER A C 1
ATOM 667 O O . SER A 1 93 ? 16.297 37.088 22.055 1.00 84.12 93 SER A O 1
ATOM 669 N N . LEU A 1 94 ? 18.363 37.092 22.959 1.00 85.56 94 LEU A N 1
ATOM 670 C CA . LEU A 1 94 ? 18.284 35.762 23.557 1.00 85.56 94 LEU A CA 1
ATOM 671 C C . LEU A 1 94 ? 17.204 35.708 24.643 1.00 85.56 94 LEU A C 1
ATOM 673 O O . LEU A 1 94 ? 16.402 34.776 24.635 1.00 85.56 94 LEU A O 1
ATOM 677 N N . ASP A 1 95 ? 17.102 36.733 25.491 1.00 83.81 95 ASP A N 1
ATOM 678 C CA . ASP A 1 95 ? 16.057 36.824 26.517 1.00 83.81 95 ASP A CA 1
ATOM 679 C C . ASP A 1 95 ? 14.656 36.978 25.901 1.00 83.81 95 ASP A C 1
ATOM 681 O O . ASP A 1 95 ? 13.705 36.317 26.325 1.00 83.81 95 ASP A O 1
ATOM 685 N N . LYS A 1 96 ? 14.512 37.782 24.838 1.00 85.50 96 LYS A N 1
ATOM 686 C CA . LYS A 1 96 ? 13.248 37.915 24.086 1.00 85.50 96 LYS A CA 1
ATOM 687 C C . LYS A 1 96 ? 12.832 36.584 23.451 1.00 85.50 96 LYS A C 1
ATOM 689 O O . LYS A 1 96 ? 11.665 36.206 23.542 1.00 85.50 96 LYS A O 1
ATOM 694 N N . ILE A 1 97 ? 13.772 35.851 22.851 1.00 82.38 97 ILE A N 1
ATOM 695 C CA . ILE A 1 97 ? 13.525 34.526 22.262 1.00 82.38 97 ILE A CA 1
ATOM 696 C C . ILE A 1 97 ? 13.147 33.515 23.351 1.00 82.38 97 ILE A C 1
ATOM 698 O O . ILE A 1 97 ? 12.190 32.760 23.174 1.00 82.38 97 ILE A O 1
ATOM 702 N N . ALA A 1 98 ? 13.848 33.517 24.487 1.00 82.00 98 ALA A N 1
ATOM 703 C CA . ALA A 1 98 ? 13.555 32.638 25.614 1.00 82.00 98 ALA A CA 1
ATOM 704 C C . ALA A 1 98 ? 12.141 32.881 26.166 1.00 82.00 98 ALA A C 1
ATOM 706 O O . ALA A 1 98 ? 11.375 31.929 26.334 1.00 82.00 98 ALA A O 1
ATOM 707 N N . CYS A 1 99 ? 11.750 34.145 26.345 1.00 77.19 99 CYS A N 1
ATOM 708 C CA . CYS A 1 99 ? 10.398 34.526 26.751 1.00 77.19 99 CYS A CA 1
ATOM 709 C C . CYS A 1 99 ? 9.334 34.116 25.717 1.00 77.19 99 CYS A C 1
ATOM 711 O O . CYS A 1 99 ? 8.305 33.551 26.091 1.00 77.19 99 CYS A O 1
ATOM 713 N N . GLN A 1 100 ? 9.580 34.334 24.421 1.00 76.94 100 GLN A N 1
ATOM 714 C CA . GLN A 1 100 ? 8.654 33.967 23.339 1.00 76.94 100 GLN A CA 1
ATOM 715 C C . GLN A 1 100 ? 8.437 32.444 23.258 1.00 76.94 100 GLN A C 1
ATOM 717 O O . GLN A 1 100 ? 7.316 31.965 23.052 1.00 76.94 100 GLN A O 1
ATOM 722 N N . LEU A 1 101 ? 9.509 31.668 23.438 1.00 74.31 101 LEU A N 1
ATOM 723 C CA . LEU A 1 101 ? 9.459 30.207 23.455 1.00 74.31 101 LEU A CA 1
ATOM 724 C C . LEU A 1 101 ? 8.797 29.671 24.730 1.00 74.31 101 LEU A C 1
ATOM 726 O O . LEU A 1 101 ? 8.084 28.675 24.645 1.00 74.31 101 LEU A O 1
ATOM 730 N N . GLY A 1 102 ? 8.981 30.324 25.883 1.00 67.75 102 GLY A N 1
ATOM 731 C CA . GLY A 1 102 ? 8.282 29.994 27.131 1.00 67.75 102 GLY A CA 1
ATOM 732 C C . GLY A 1 102 ? 6.767 30.189 27.020 1.00 67.75 102 GLY A C 1
ATOM 733 O O . GLY A 1 102 ? 6.003 29.258 27.265 1.00 67.75 102 GLY A O 1
ATOM 734 N N . GLN A 1 103 ? 6.330 31.344 26.508 1.00 65.25 103 GLN A N 1
ATOM 735 C CA . GLN A 1 103 ? 4.908 31.650 26.283 1.00 65.25 103 GLN A CA 1
ATOM 736 C C . GLN A 1 103 ? 4.243 30.698 25.273 1.00 65.25 103 GLN A C 1
ATOM 738 O O . GLN A 1 103 ? 3.071 30.355 25.411 1.00 65.25 103 GLN A O 1
ATOM 743 N N . SER A 1 104 ? 4.997 30.220 24.278 1.00 58.88 104 SER A N 1
ATOM 744 C CA . SER A 1 104 ? 4.500 29.250 23.290 1.00 58.88 104 SER A CA 1
ATOM 745 C C . SER A 1 104 ? 4.406 27.814 23.832 1.00 58.88 104 SER A C 1
ATOM 747 O O . SER A 1 104 ? 3.751 26.976 23.213 1.00 58.88 104 SER A O 1
ATOM 749 N N . ARG A 1 105 ? 5.057 27.507 24.964 1.00 57.47 105 ARG A N 1
ATOM 750 C CA . ARG A 1 105 ? 5.070 26.173 25.596 1.00 57.47 105 ARG A CA 1
ATOM 751 C C . ARG A 1 105 ? 3.990 26.011 26.666 1.00 57.47 105 ARG A C 1
ATOM 753 O O . ARG A 1 105 ? 3.432 24.922 26.774 1.00 57.47 105 ARG A O 1
ATOM 760 N N . ASP A 1 106 ? 3.647 27.082 27.382 1.00 54.28 106 ASP A N 1
ATOM 761 C CA . ASP A 1 106 ? 2.578 27.069 28.398 1.00 54.28 106 ASP A CA 1
ATOM 762 C C . ASP A 1 106 ? 1.165 27.036 27.794 1.00 54.28 106 ASP A C 1
ATOM 764 O O . ASP A 1 106 ? 0.196 26.647 28.447 1.00 54.28 106 ASP A O 1
ATOM 768 N N . GLY A 1 107 ? 1.047 27.320 26.495 1.00 53.91 107 GLY A N 1
ATOM 769 C CA . GLY A 1 107 ? -0.110 26.965 25.683 1.00 53.91 107 GLY A CA 1
ATOM 770 C C . GLY A 1 107 ? -0.125 25.475 25.345 1.00 53.91 107 GLY A C 1
ATOM 771 O O . GLY A 1 107 ? -0.109 25.111 24.168 1.00 53.91 107 GLY A O 1
ATOM 772 N N . SER A 1 108 ? -0.187 24.604 26.357 1.00 53.72 108 SER A N 1
ATOM 773 C CA . SER A 1 108 ? -0.636 23.223 26.179 1.00 53.72 108 SER A CA 1
ATOM 774 C C . SER A 1 108 ? -2.088 23.265 25.711 1.00 53.72 108 SER A C 1
ATOM 776 O O . SER A 1 108 ? -3.042 23.122 26.474 1.00 53.72 108 SER A O 1
ATOM 778 N N . ASN A 1 109 ? -2.258 23.469 24.406 1.00 56.62 109 ASN A N 1
ATOM 779 C CA . ASN A 1 109 ? -3.426 23.042 23.674 1.00 56.62 109 ASN A CA 1
ATOM 780 C C . ASN A 1 109 ? -3.471 21.516 23.778 1.00 56.62 109 ASN A C 1
ATOM 782 O O . ASN A 1 109 ? -3.211 20.785 22.823 1.00 56.62 109 ASN A O 1
ATOM 786 N N . ASN A 1 110 ? -3.923 21.030 24.932 1.00 55.00 110 ASN A N 1
ATOM 787 C CA . ASN A 1 110 ? -4.630 19.770 25.066 1.00 55.00 110 ASN A CA 1
ATOM 788 C C . ASN A 1 110 ? -6.016 19.903 24.406 1.00 55.00 110 ASN A C 1
ATOM 790 O O . ASN A 1 110 ? -7.049 19.496 24.933 1.00 55.00 110 ASN A O 1
ATOM 794 N N . ALA A 1 111 ? -6.053 20.505 23.215 1.00 58.75 111 ALA A N 1
ATOM 795 C CA . ALA A 1 111 ? -7.111 20.273 22.272 1.00 58.75 111 ALA A CA 1
ATOM 796 C C . ALA A 1 111 ? -6.938 18.806 21.894 1.00 58.75 111 ALA A C 1
ATOM 798 O O . ALA A 1 111 ? -6.081 18.483 21.070 1.00 58.75 111 ALA A O 1
ATOM 799 N N . LYS A 1 112 ? -7.684 17.918 22.573 1.00 63.34 112 LYS A N 1
ATOM 800 C CA . LYS A 1 112 ? -7.798 16.492 22.242 1.00 63.34 112 LYS A CA 1
ATOM 801 C C . LYS A 1 112 ? -7.784 16.380 20.724 1.00 63.34 112 LYS A C 1
ATOM 803 O O . LYS A 1 112 ? -8.771 16.742 20.080 1.00 63.34 112 LYS A O 1
ATOM 808 N N . ARG A 1 113 ? -6.650 15.958 20.149 1.00 60.03 113 ARG A N 1
ATOM 809 C CA . ARG A 1 113 ? -6.500 15.824 18.701 1.00 60.03 113 ARG A CA 1
ATOM 810 C C . ARG A 1 113 ? -7.559 14.825 18.269 1.00 60.03 113 ARG A C 1
ATOM 812 O O . ARG A 1 113 ? -7.421 13.631 18.523 1.00 60.03 113 ARG A O 1
ATOM 819 N N . LYS A 1 114 ? -8.665 15.316 17.704 1.00 59.94 114 LYS A N 1
ATOM 820 C CA . LYS A 1 114 ? -9.735 14.449 17.208 1.00 59.94 114 LYS A CA 1
ATOM 821 C C . LYS A 1 114 ? -9.100 13.571 16.138 1.00 59.94 114 LYS A C 1
ATOM 823 O O . LYS A 1 114 ? -8.487 14.096 15.209 1.00 59.94 114 LYS A O 1
ATOM 828 N N . SER A 1 115 ? -9.183 12.252 16.305 1.00 63.25 115 SER A N 1
ATOM 829 C CA . SER A 1 115 ? -8.559 11.326 15.365 1.00 63.25 115 SER A CA 1
ATOM 830 C C . SER A 1 115 ? -9.126 11.578 13.964 1.00 63.25 115 SER A C 1
ATOM 832 O O . SER A 1 115 ? -10.338 11.712 13.789 1.00 63.25 115 SER A O 1
ATOM 834 N N . ALA A 1 116 ? -8.257 11.669 12.954 1.00 59.38 116 ALA A N 1
ATOM 835 C CA . ALA A 1 116 ? -8.682 11.878 11.567 1.00 59.38 116 ALA A CA 1
ATOM 836 C C . ALA A 1 116 ? -9.630 10.762 11.076 1.00 59.38 116 ALA A C 1
ATOM 838 O O . ALA A 1 116 ? -10.512 11.017 10.258 1.00 59.38 116 ALA A O 1
ATOM 839 N N . LEU A 1 117 ? -9.511 9.564 11.663 1.00 59.81 117 LEU A N 1
ATOM 840 C CA . LEU A 1 117 ? -10.409 8.423 11.468 1.00 59.81 117 LEU A CA 1
ATOM 841 C C . LEU A 1 117 ? -11.866 8.745 11.836 1.00 59.81 117 LEU A C 1
ATOM 843 O O . LEU A 1 117 ? -12.769 8.421 11.071 1.00 59.81 117 LEU A O 1
ATOM 847 N N . ARG A 1 118 ? -12.113 9.462 12.944 1.00 60.44 118 ARG A N 1
ATOM 848 C CA . ARG A 1 118 ? -13.472 9.901 13.326 1.00 60.44 118 ARG A CA 1
ATOM 849 C C . ARG A 1 118 ? -14.067 10.940 12.373 1.00 60.44 118 ARG A C 1
ATOM 851 O O . ARG A 1 118 ? -15.260 11.204 12.443 1.00 60.44 118 ARG A O 1
ATOM 858 N N . GLN A 1 119 ? -13.252 11.538 11.504 1.00 61.47 119 GLN A N 1
ATOM 859 C CA . GLN A 1 119 ? -13.698 12.499 10.493 1.00 61.47 119 GLN A CA 1
ATOM 860 C C . GLN A 1 119 ? -13.941 11.853 9.117 1.00 61.47 119 GLN A C 1
ATOM 862 O O . GLN A 1 119 ? -14.111 12.585 8.146 1.00 61.47 119 GLN A O 1
ATOM 867 N N . GLY A 1 120 ? -13.917 10.516 9.004 1.00 65.25 120 GLY A N 1
ATOM 868 C CA . GLY A 1 120 ? -14.121 9.814 7.728 1.00 65.25 120 GLY A CA 1
ATOM 869 C C . GLY A 1 120 ? -12.991 10.030 6.715 1.00 65.25 120 GLY A C 1
ATOM 870 O O . GLY A 1 120 ? -13.153 9.758 5.528 1.00 65.25 120 GLY A O 1
ATOM 871 N N . LYS A 1 121 ? -11.841 10.544 7.164 1.00 70.31 121 LYS A N 1
ATOM 872 C CA . LYS A 1 121 ? -10.686 10.808 6.304 1.00 70.31 121 LYS A CA 1
ATOM 873 C C . LYS A 1 121 ? -9.795 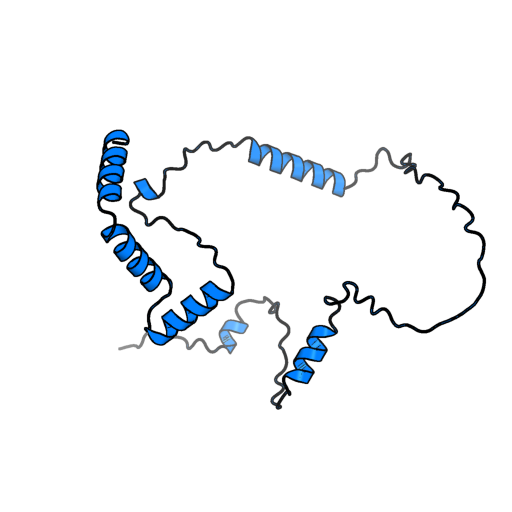9.576 6.261 1.00 70.31 121 LYS A C 1
ATOM 875 O O . LYS A 1 121 ? -9.530 8.953 7.289 1.00 70.31 121 LYS A O 1
ATOM 880 N N . ARG A 1 122 ? -9.298 9.260 5.062 1.00 78.88 122 ARG A N 1
ATOM 881 C CA . ARG A 1 122 ? -8.264 8.241 4.861 1.00 78.88 122 ARG A CA 1
ATOM 882 C C . ARG A 1 122 ? -7.072 8.555 5.763 1.00 78.88 122 ARG A C 1
ATOM 884 O O . ARG A 1 122 ? -6.537 9.663 5.719 1.00 78.88 122 ARG A O 1
ATOM 891 N N . ALA A 1 123 ? -6.681 7.586 6.584 1.00 82.56 123 ALA A N 1
ATOM 892 C CA . ALA A 1 123 ? -5.465 7.696 7.369 1.00 82.56 123 ALA A CA 1
ATOM 893 C C . ALA A 1 123 ? -4.261 7.668 6.417 1.00 82.56 123 ALA A C 1
ATOM 895 O O . ALA A 1 123 ? -4.164 6.792 5.559 1.00 82.56 123 ALA A O 1
ATOM 896 N N . ALA A 1 124 ? -3.359 8.639 6.553 1.00 86.44 124 ALA A N 1
ATOM 897 C CA . ALA A 1 124 ? -2.084 8.612 5.851 1.00 86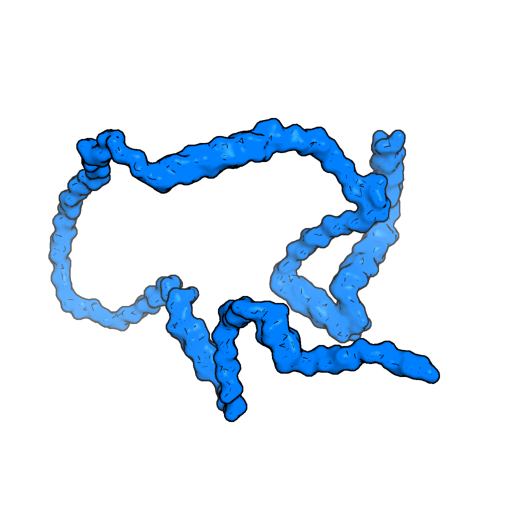.44 124 ALA A CA 1
ATOM 898 C C . ALA A 1 124 ? -1.115 7.708 6.620 1.00 86.44 124 ALA A C 1
ATOM 900 O O . ALA A 1 124 ? -0.977 7.843 7.837 1.00 86.44 124 ALA A O 1
ATOM 901 N N . PHE A 1 125 ? -0.438 6.812 5.909 1.00 85.75 125 PHE A N 1
ATOM 902 C CA . PHE A 1 125 ? 0.649 6.003 6.446 1.00 85.75 125 PHE A CA 1
ATOM 903 C C . PHE A 1 125 ? 1.913 6.268 5.630 1.00 85.75 125 PHE A C 1
ATOM 905 O O . PHE A 1 125 ? 1.859 6.420 4.410 1.00 85.75 125 PHE A O 1
ATOM 912 N N . THR A 1 126 ? 3.058 6.340 6.301 1.00 92.88 126 THR A N 1
ATOM 913 C CA . THR A 1 126 ? 4.367 6.416 5.651 1.00 92.88 126 THR A CA 1
ATOM 914 C C . THR A 1 126 ? 5.047 5.057 5.774 1.00 92.88 126 THR A C 1
ATOM 916 O O . THR A 1 126 ? 5.308 4.576 6.874 1.00 92.88 126 THR A O 1
ATOM 919 N N . LEU A 1 127 ? 5.310 4.407 4.639 1.00 93.06 127 LEU A N 1
ATOM 920 C CA . LEU A 1 127 ? 5.986 3.110 4.583 1.00 93.06 127 LEU A CA 1
ATOM 921 C C . LEU A 1 127 ? 7.481 3.317 4.319 1.00 93.06 127 LEU A C 1
ATOM 923 O O . LEU A 1 127 ? 7.855 4.012 3.376 1.00 93.06 127 LEU A O 1
ATOM 927 N N . ARG A 1 128 ? 8.336 2.696 5.135 1.00 95.56 128 ARG A N 1
ATOM 928 C CA . ARG A 1 128 ? 9.788 2.660 4.913 1.00 95.56 128 ARG A CA 1
ATOM 929 C C . ARG A 1 128 ? 10.151 1.353 4.215 1.00 95.56 128 ARG A C 1
ATOM 931 O O . ARG A 1 128 ? 9.767 0.286 4.685 1.00 95.56 128 ARG A O 1
ATOM 938 N N . LEU A 1 129 ? 10.870 1.442 3.101 1.00 95.38 129 LEU A N 1
ATOM 939 C CA . LEU A 1 129 ? 11.318 0.295 2.314 1.00 95.38 129 LEU A CA 1
ATOM 940 C C . LEU A 1 129 ? 12.829 0.362 2.122 1.00 95.38 129 LEU A C 1
ATOM 942 O O . LEU A 1 129 ? 13.366 1.429 1.830 1.00 95.38 129 LEU A O 1
ATOM 946 N N . ASP A 1 130 ? 13.489 -0.790 2.218 1.00 97.50 130 ASP A N 1
ATOM 947 C CA . ASP A 1 130 ? 14.887 -0.927 1.816 1.00 97.50 130 ASP A CA 1
ATOM 948 C C . ASP A 1 130 ? 15.037 -0.665 0.313 1.00 97.50 130 ASP A C 1
ATOM 950 O O . ASP A 1 130 ? 14.105 -0.885 -0.472 1.00 97.50 130 ASP A O 1
ATOM 954 N N . HIS A 1 131 ? 16.236 -0.255 -0.103 1.00 96.81 131 HIS A N 1
ATOM 955 C CA . HIS A 1 131 ? 16.526 0.113 -1.489 1.00 96.81 131 HIS A CA 1
ATOM 956 C C . HIS A 1 131 ? 16.090 -0.962 -2.501 1.00 96.81 131 HIS A C 1
ATOM 958 O O . HIS A 1 131 ? 15.401 -0.655 -3.475 1.00 96.81 131 HIS A O 1
ATOM 964 N N . GLY A 1 132 ? 16.410 -2.234 -2.231 1.00 97.94 132 GLY A N 1
ATOM 965 C CA . GLY A 1 132 ? 16.048 -3.351 -3.109 1.00 97.94 132 GLY A CA 1
ATOM 966 C C . GLY A 1 132 ? 14.534 -3.530 -3.276 1.00 97.94 132 GLY A C 1
ATOM 967 O O . GLY A 1 132 ? 14.053 -3.687 -4.398 1.00 97.94 132 GLY A O 1
ATOM 968 N N . ARG A 1 133 ? 13.757 -3.427 -2.187 1.00 97.06 133 ARG A N 1
ATOM 969 C CA . ARG A 1 133 ? 12.286 -3.539 -2.251 1.00 97.06 133 ARG A CA 1
ATOM 970 C C . ARG A 1 133 ? 11.666 -2.351 -2.982 1.00 97.06 133 ARG A C 1
ATOM 972 O O . ARG A 1 133 ? 10.714 -2.522 -3.737 1.00 97.06 133 ARG A O 1
ATOM 979 N N . HIS A 1 134 ? 12.218 -1.154 -2.797 1.00 97.00 134 HIS A N 1
ATOM 980 C CA . HIS A 1 134 ? 11.762 0.031 -3.518 1.00 97.00 134 HIS A CA 1
ATOM 981 C C . HIS A 1 134 ? 12.033 -0.067 -5.029 1.00 97.00 134 HIS A C 1
ATOM 983 O O . HIS A 1 134 ? 11.157 0.282 -5.822 1.00 97.00 134 HIS A O 1
ATOM 989 N N . LEU A 1 135 ? 13.191 -0.598 -5.441 1.00 97.75 135 LEU A N 1
ATOM 990 C CA . LEU A 1 135 ? 13.487 -0.862 -6.853 1.00 97.75 135 LEU A CA 1
ATOM 991 C C . LEU A 1 135 ? 12.497 -1.872 -7.452 1.00 97.75 135 LEU A C 1
ATOM 993 O O . LEU A 1 135 ? 11.932 -1.618 -8.514 1.00 97.75 135 LEU A O 1
ATOM 997 N N . GLN A 1 136 ? 12.230 -2.975 -6.747 1.00 97.12 136 GLN A N 1
ATOM 998 C CA . GLN A 1 136 ? 11.242 -3.975 -7.169 1.00 97.12 136 GLN A CA 1
ATOM 999 C C . GLN A 1 136 ? 9.836 -3.378 -7.304 1.00 97.12 136 GLN A C 1
ATOM 1001 O O . GLN A 1 136 ? 9.173 -3.605 -8.314 1.00 97.12 136 GLN A O 1
ATOM 1006 N N . LEU A 1 137 ? 9.396 -2.569 -6.334 1.00 96.94 137 LEU A N 1
ATOM 1007 C CA . LEU A 1 137 ? 8.104 -1.883 -6.396 1.00 96.94 137 LEU A CA 1
ATOM 1008 C C . LEU A 1 137 ? 8.029 -0.943 -7.606 1.00 96.94 137 LEU A C 1
ATOM 1010 O O . LEU A 1 137 ? 7.019 -0.927 -8.307 1.00 96.94 137 LEU A O 1
ATOM 1014 N N . ARG A 1 138 ? 9.103 -0.197 -7.894 1.00 96.44 138 ARG A N 1
ATOM 1015 C CA . ARG A 1 138 ? 9.177 0.687 -9.064 1.00 96.44 138 ARG A CA 1
ATOM 1016 C C . ARG A 1 138 ? 9.064 -0.094 -10.373 1.00 96.44 138 ARG A C 1
ATOM 1018 O O . ARG A 1 138 ? 8.268 0.291 -11.223 1.00 96.44 138 ARG A O 1
ATOM 1025 N N . LEU A 1 139 ? 9.805 -1.192 -10.517 1.00 98.12 139 LEU A N 1
ATOM 1026 C CA . LEU A 1 139 ? 9.730 -2.058 -11.699 1.00 98.12 139 LEU A CA 1
ATOM 1027 C C . LEU A 1 139 ? 8.340 -2.693 -11.852 1.00 98.12 139 LEU A C 1
ATOM 1029 O O . LEU A 1 139 ? 7.802 -2.763 -12.955 1.00 98.12 139 LEU A O 1
ATOM 1033 N N . ALA A 1 140 ? 7.707 -3.097 -10.749 1.00 97.69 140 ALA A N 1
ATOM 1034 C CA . ALA A 1 140 ? 6.339 -3.603 -10.775 1.00 97.69 140 ALA A CA 1
ATOM 1035 C C . ALA A 1 140 ? 5.343 -2.536 -11.266 1.00 97.69 140 ALA A C 1
ATOM 1037 O O . ALA A 1 140 ? 4.469 -2.845 -12.077 1.00 97.69 140 ALA A O 1
ATOM 1038 N N . CYS A 1 141 ? 5.506 -1.276 -10.840 1.00 97.44 141 CYS A N 1
ATOM 1039 C CA . CYS A 1 141 ? 4.696 -0.154 -11.323 1.00 97.44 141 CYS A CA 1
ATOM 1040 C C . CYS A 1 141 ? 4.859 0.052 -12.833 1.00 97.44 141 CYS A C 1
ATOM 1042 O O . CYS A 1 141 ? 3.863 0.225 -13.531 1.00 97.44 141 CYS A O 1
ATOM 1044 N N . THR A 1 142 ? 6.092 -0.000 -13.351 1.00 97.12 142 THR A N 1
ATOM 1045 C CA . THR A 1 142 ? 6.346 0.181 -14.789 1.00 97.12 142 THR A CA 1
ATOM 1046 C C . THR A 1 142 ? 5.789 -0.967 -15.622 1.00 97.12 142 THR A C 1
ATOM 1048 O O . THR A 1 142 ? 5.222 -0.721 -16.679 1.00 97.12 142 THR A O 1
ATOM 1051 N N . VAL A 1 143 ? 5.907 -2.211 -15.143 1.00 98.12 143 VAL A N 1
ATOM 1052 C CA . VAL A 1 143 ? 5.407 -3.397 -15.860 1.00 98.12 143 VAL A CA 1
ATOM 1053 C C . VAL A 1 143 ? 3.879 -3.438 -15.880 1.00 98.12 143 VAL A C 1
ATOM 1055 O O . VAL A 1 143 ? 3.292 -3.806 -16.892 1.00 98.12 143 VAL A O 1
ATOM 1058 N N . ARG A 1 144 ? 3.222 -3.063 -14.775 1.00 96.12 144 ARG A N 1
ATOM 1059 C CA . ARG A 1 144 ? 1.753 -3.094 -14.672 1.00 96.12 144 ARG A CA 1
ATOM 1060 C C . ARG A 1 144 ? 1.061 -1.810 -15.127 1.00 96.12 144 ARG A C 1
ATOM 1062 O O . ARG A 1 144 ? -0.145 -1.835 -15.339 1.00 96.12 144 ARG A O 1
ATOM 1069 N N . GLY A 1 145 ? 1.789 -0.702 -15.268 1.00 96.56 145 GLY A N 1
ATOM 1070 C CA . GLY A 1 145 ? 1.209 0.598 -15.615 1.00 96.56 145 GLY A CA 1
ATOM 1071 C C . GLY A 1 145 ? 0.328 1.188 -14.507 1.00 96.56 145 GLY A C 1
ATOM 1072 O O . GLY A 1 145 ? -0.600 1.941 -14.792 1.00 96.56 145 GLY A O 1
ATOM 1073 N N . CYS A 1 146 ? 0.589 0.841 -13.244 1.00 96.88 146 CYS A N 1
ATOM 1074 C CA . CYS A 1 146 ? -0.197 1.288 -12.092 1.00 96.88 146 CYS A CA 1
ATOM 1075 C C . CYS A 1 146 ? 0.663 2.080 -11.103 1.00 96.88 146 CYS A C 1
ATOM 1077 O O . CYS A 1 146 ? 1.887 1.945 -11.063 1.00 96.88 146 CYS A O 1
ATOM 1079 N N . SER A 1 147 ? 0.013 2.891 -10.264 1.00 96.75 147 SER A N 1
ATOM 1080 C CA . SER A 1 147 ? 0.707 3.605 -9.190 1.00 96.75 147 SER A CA 1
ATOM 1081 C C . SER A 1 147 ? 1.160 2.655 -8.076 1.00 96.75 147 SER A C 1
ATOM 1083 O O . SER A 1 147 ? 0.510 1.644 -7.795 1.00 96.75 147 SER A O 1
ATOM 1085 N N . ALA A 1 148 ? 2.236 3.029 -7.378 1.00 95.06 148 ALA A N 1
ATOM 1086 C CA . ALA A 1 148 ? 2.716 2.291 -6.211 1.00 95.06 148 ALA A CA 1
ATOM 1087 C C . ALA A 1 148 ? 1.643 2.174 -5.118 1.00 95.06 148 ALA A C 1
ATOM 1089 O O . ALA A 1 148 ? 1.521 1.127 -4.491 1.00 95.06 148 ALA A O 1
ATOM 1090 N N . GLN A 1 149 ? 0.834 3.223 -4.922 1.00 94.62 149 GLN A N 1
ATOM 1091 C CA . GLN A 1 149 ? -0.258 3.204 -3.950 1.00 94.62 149 GLN A CA 1
ATOM 1092 C C . GLN A 1 149 ? -1.266 2.100 -4.276 1.00 94.62 149 GLN A C 1
ATOM 1094 O O . GLN A 1 149 ? -1.600 1.322 -3.393 1.00 94.62 149 GLN A O 1
ATOM 1099 N N . GLN A 1 150 ? -1.713 2.013 -5.531 1.00 95.69 15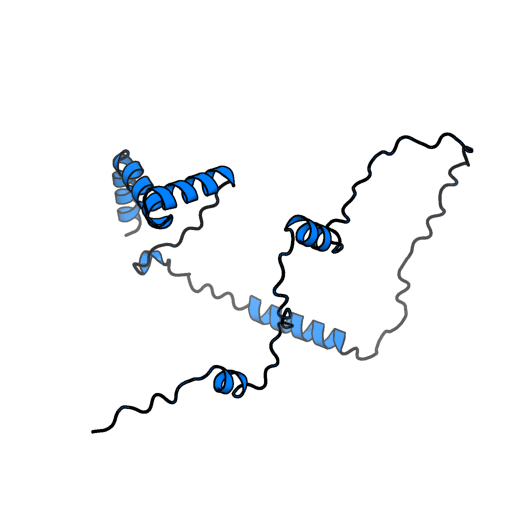0 GLN A N 1
ATOM 1100 C CA . GLN A 1 150 ? -2.703 1.020 -5.943 1.00 95.69 150 GLN A CA 1
ATOM 1101 C C . GLN A 1 150 ? -2.170 -0.405 -5.785 1.00 95.69 150 GLN A C 1
ATOM 1103 O O . GLN A 1 150 ? -2.837 -1.227 -5.174 1.00 95.69 150 GLN A O 1
ATOM 1108 N N . LEU A 1 151 ? -0.937 -0.677 -6.230 1.00 95.75 151 LEU A N 1
ATOM 1109 C CA . LEU A 1 151 ? -0.333 -2.005 -6.067 1.00 95.75 151 LEU A CA 1
ATOM 1110 C C . LEU A 1 151 ? -0.220 -2.427 -4.600 1.00 95.75 151 LEU A C 1
ATOM 1112 O O . LEU A 1 151 ? -0.464 -3.585 -4.272 1.00 95.75 151 LEU A O 1
ATOM 1116 N N . VAL A 1 152 ? 0.153 -1.498 -3.719 1.00 94.94 152 VAL A N 1
ATOM 1117 C CA . VAL A 1 152 ? 0.263 -1.775 -2.282 1.00 94.94 152 VAL A CA 1
ATOM 1118 C C . VAL A 1 152 ? -1.117 -1.971 -1.653 1.00 94.94 152 VAL A C 1
ATOM 1120 O O . VAL A 1 152 ? -1.268 -2.855 -0.816 1.00 94.94 152 VAL A O 1
ATOM 1123 N N . THR A 1 153 ? -2.120 -1.185 -2.055 1.00 94.44 153 THR A N 1
ATOM 1124 C CA . THR A 1 153 ? -3.505 -1.353 -1.592 1.00 94.44 153 THR A CA 1
ATOM 1125 C C . THR A 1 153 ? -4.077 -2.695 -2.039 1.00 94.44 153 THR A C 1
ATOM 1127 O O . THR A 1 153 ? -4.525 -3.450 -1.187 1.00 94.44 153 THR A O 1
ATOM 1130 N N . ASP A 1 154 ? -3.958 -3.053 -3.317 1.00 96.38 154 ASP A N 1
ATOM 1131 C CA . ASP A 1 154 ? -4.469 -4.322 -3.848 1.00 96.38 154 ASP A CA 1
ATOM 1132 C C . ASP A 1 154 ? -3.799 -5.531 -3.167 1.00 96.38 154 ASP A C 1
ATOM 1134 O O . ASP A 1 154 ? -4.455 -6.515 -2.824 1.00 96.38 154 ASP A O 1
ATOM 1138 N N . ALA A 1 155 ? -2.482 -5.458 -2.931 1.00 96.00 155 ALA A N 1
ATOM 1139 C CA . ALA A 1 155 ? -1.750 -6.502 -2.215 1.00 96.00 155 ALA A CA 1
ATOM 1140 C C . ALA A 1 155 ? -2.200 -6.626 -0.751 1.00 96.00 155 ALA A C 1
ATOM 1142 O O . ALA A 1 155 ? -2.331 -7.738 -0.240 1.00 96.00 155 ALA A O 1
ATOM 1143 N N . LEU A 1 156 ? -2.451 -5.497 -0.082 1.00 95.19 156 LEU A N 1
ATOM 1144 C CA . LEU A 1 156 ? -2.958 -5.470 1.287 1.00 95.19 156 LEU A CA 1
ATOM 1145 C C . LEU A 1 156 ? -4.384 -6.025 1.365 1.00 95.19 156 LEU A C 1
ATOM 1147 O O . LEU A 1 156 ? -4.658 -6.843 2.238 1.00 95.19 156 LEU A O 1
ATOM 1151 N N . ASP A 1 157 ? -5.258 -5.659 0.431 1.00 95.38 157 ASP A N 1
ATOM 1152 C CA . ASP A 1 157 ? -6.630 -6.166 0.368 1.00 95.38 157 ASP A CA 1
ATOM 1153 C C . ASP A 1 157 ? -6.643 -7.681 0.117 1.00 95.38 157 ASP A C 1
ATOM 1155 O O . ASP A 1 157 ? -7.347 -8.418 0.807 1.00 95.38 157 ASP A O 1
ATOM 1159 N N . SER A 1 158 ? -5.797 -8.174 -0.795 1.00 96.88 158 SER A N 1
ATOM 1160 C CA . SER A 1 158 ? -5.629 -9.613 -1.031 1.00 96.88 158 SER A CA 1
ATOM 1161 C C . SER A 1 158 ? -5.087 -10.349 0.198 1.00 96.88 158 SER A C 1
ATOM 1163 O O . SER A 1 158 ? -5.505 -11.476 0.466 1.00 96.88 158 SER A O 1
ATOM 1165 N N . LEU A 1 159 ? -4.156 -9.741 0.942 1.00 95.94 159 LEU A N 1
ATOM 1166 C CA . LEU A 1 159 ? -3.611 -10.323 2.167 1.00 95.94 159 LEU A CA 1
ATOM 1167 C C . LEU A 1 159 ? -4.680 -10.386 3.266 1.00 95.94 159 LEU A C 1
ATOM 1169 O O . LEU A 1 159 ? -4.850 -11.429 3.893 1.00 95.94 159 LEU A O 1
ATOM 1173 N N . LEU A 1 160 ? -5.437 -9.307 3.475 1.00 94.75 160 LEU A N 1
ATOM 1174 C CA . LEU A 1 160 ? -6.508 -9.260 4.475 1.00 94.75 160 LEU A CA 1
ATOM 1175 C C . LEU A 1 160 ? -7.659 -10.207 4.129 1.00 94.75 160 LEU A C 1
ATOM 1177 O O . LEU A 1 160 ? -8.206 -10.848 5.024 1.00 94.75 160 LEU A O 1
ATOM 1181 N N . ALA A 1 161 ? -7.982 -10.365 2.844 1.00 94.81 161 ALA A N 1
ATOM 1182 C CA . ALA A 1 161 ? -8.978 -11.331 2.390 1.00 94.81 161 ALA A CA 1
ATOM 1183 C C . ALA A 1 161 ? -8.592 -12.782 2.729 1.00 94.81 161 ALA A C 1
ATOM 1185 O O . ALA A 1 161 ? -9.471 -13.613 2.946 1.00 94.81 161 ALA A O 1
ATOM 1186 N N . SER A 1 162 ? -7.291 -13.087 2.827 1.00 97.50 162 SER A N 1
ATOM 1187 C CA . SER A 1 162 ? -6.819 -14.410 3.254 1.00 97.50 162 SER A CA 1
ATOM 1188 C C . SER A 1 162 ? -6.971 -14.673 4.760 1.00 97.50 162 SER A C 1
ATOM 1190 O O . SER A 1 162 ? -6.883 -15.823 5.181 1.00 97.50 162 SER A O 1
ATOM 1192 N N . MET A 1 163 ? -7.228 -13.638 5.573 1.00 95.94 163 MET A N 1
ATOM 1193 C CA . MET A 1 163 ? -7.271 -13.712 7.041 1.00 95.94 163 MET A CA 1
ATOM 1194 C C . MET A 1 163 ? -8.600 -13.169 7.607 1.00 95.94 163 MET A C 1
ATOM 1196 O O . MET A 1 163 ? -8.621 -12.116 8.255 1.00 95.94 163 MET A O 1
ATOM 1200 N N . PRO A 1 164 ? -9.731 -13.879 7.415 1.00 92.50 164 PRO A N 1
ATOM 1201 C CA . PRO A 1 164 ? -11.055 -13.395 7.826 1.00 92.50 164 PRO A CA 1
ATOM 1202 C C . PRO A 1 164 ? -11.200 -13.203 9.347 1.00 92.50 164 PRO A C 1
ATOM 1204 O O . PRO A 1 164 ? -12.018 -12.403 9.796 1.00 92.50 164 PRO A O 1
ATOM 1207 N N . GLU A 1 165 ? -10.379 -13.876 10.154 1.00 95.38 165 GLU A N 1
ATOM 1208 C CA . GLU A 1 165 ? -10.346 -13.733 11.616 1.00 95.38 165 GLU A CA 1
ATOM 1209 C C . GLU A 1 165 ? -10.039 -12.293 12.065 1.00 95.38 165 GLU A C 1
ATOM 1211 O O . GLU A 1 165 ? -10.594 -11.809 13.055 1.00 95.38 165 GLU A O 1
ATOM 1216 N N . ILE A 1 166 ? -9.219 -11.568 11.295 1.00 92.94 166 ILE A N 1
ATOM 1217 C CA . ILE A 1 166 ? -8.864 -10.170 11.572 1.00 92.94 166 ILE A CA 1
ATOM 1218 C C . ILE A 1 166 ? -10.098 -9.268 11.453 1.00 92.94 166 ILE A C 1
ATOM 1220 O O . ILE A 1 166 ? -10.252 -8.327 12.232 1.00 92.94 166 ILE A O 1
ATOM 1224 N N . ALA A 1 167 ? -11.016 -9.572 10.529 1.00 89.94 167 ALA A N 1
ATOM 1225 C CA . ALA A 1 167 ? -12.255 -8.814 10.373 1.00 89.94 167 ALA A CA 1
ATOM 1226 C C . ALA A 1 167 ? -13.172 -8.969 11.599 1.00 89.94 167 ALA A C 1
ATOM 1228 O O . ALA A 1 167 ? -13.753 -7.985 12.062 1.00 89.94 167 ALA A O 1
ATOM 1229 N N . SER A 1 168 ? -13.248 -10.175 12.173 1.00 92.75 168 SER A N 1
ATOM 1230 C CA . SER A 1 168 ? -14.003 -10.438 13.406 1.00 92.75 168 SER A CA 1
ATOM 1231 C C . SER A 1 168 ? -13.437 -9.663 14.599 1.00 92.75 168 SER A C 1
ATOM 1233 O O . SER A 1 168 ? -14.192 -9.021 15.332 1.00 92.75 168 SER A O 1
ATOM 1235 N N . LEU A 1 169 ? -12.109 -9.659 14.760 1.00 92.69 169 LEU A N 1
ATOM 1236 C CA . LEU A 1 169 ? -11.424 -8.885 15.802 1.00 92.69 169 LEU A CA 1
ATOM 1237 C C . LEU A 1 169 ? -11.635 -7.376 15.621 1.00 92.69 169 LEU A C 1
ATOM 1239 O O . LEU A 1 169 ? -11.936 -6.669 16.582 1.00 92.69 169 LEU A O 1
ATOM 1243 N N . ALA A 1 170 ? -11.541 -6.876 14.387 1.00 90.25 170 ALA A N 1
ATOM 1244 C CA . ALA A 1 170 ? -11.793 -5.470 14.088 1.00 90.25 170 ALA A CA 1
ATOM 1245 C C . ALA A 1 170 ? -13.235 -5.059 14.436 1.00 90.25 170 ALA A C 1
ATOM 1247 O O . ALA A 1 170 ? -13.446 -3.996 15.022 1.00 90.25 170 ALA A O 1
ATOM 1248 N N . ALA A 1 171 ? -14.221 -5.909 14.133 1.00 90.88 171 ALA A N 1
ATOM 1249 C CA . ALA A 1 171 ? -15.616 -5.671 14.494 1.00 90.88 171 ALA A CA 1
ATOM 1250 C C . ALA A 1 171 ? -15.827 -5.646 16.017 1.00 90.88 171 ALA A C 1
ATOM 1252 O O . ALA A 1 171 ? -16.601 -4.826 16.509 1.00 90.88 171 ALA A O 1
ATOM 1253 N N . GLN A 1 172 ? -15.127 -6.499 16.772 1.00 92.44 172 GLN A N 1
ATOM 1254 C CA . GLN A 1 172 ? -15.170 -6.485 18.236 1.00 92.44 172 GLN A CA 1
ATOM 1255 C C . GLN A 1 172 ? -14.621 -5.167 18.801 1.00 92.44 172 GLN A C 1
ATOM 1257 O O . GLN A 1 172 ? -15.323 -4.484 19.541 1.00 92.44 172 GLN A O 1
ATOM 1262 N N . VAL A 1 173 ? -13.436 -4.739 18.354 1.00 92.44 173 VAL A N 1
ATOM 1263 C CA . VAL A 1 173 ? -12.823 -3.468 18.783 1.00 92.44 173 VAL A CA 1
ATOM 1264 C C . VAL A 1 173 ? -13.697 -2.256 18.436 1.00 92.44 173 VAL A C 1
ATOM 1266 O O . VAL A 1 173 ? -13.697 -1.262 19.160 1.00 92.44 173 VAL A O 1
ATOM 1269 N N . GLN A 1 174 ? -14.444 -2.296 17.329 1.00 87.19 174 GLN A N 1
ATOM 1270 C CA . GLN A 1 174 ? -15.380 -1.224 16.979 1.00 87.19 174 GLN A CA 1
ATOM 1271 C C . GLN A 1 174 ? -16.601 -1.177 17.899 1.00 87.19 174 GLN A C 1
ATOM 1273 O O . GLN A 1 174 ? -17.039 -0.077 18.219 1.00 87.19 174 GLN A O 1
ATOM 1278 N N . ARG A 1 175 ? -17.129 -2.327 18.340 1.00 86.50 175 ARG A N 1
ATOM 1279 C CA . ARG A 1 175 ? -18.230 -2.373 19.318 1.00 86.50 175 ARG A CA 1
ATOM 1280 C C . ARG A 1 175 ? -17.798 -1.835 20.676 1.00 86.50 175 ARG A C 1
ATOM 1282 O O . ARG A 1 175 ? -18.551 -1.086 21.272 1.00 86.50 175 ARG A O 1
ATOM 1289 N N . ASP A 1 176 ? -16.588 -2.163 21.121 1.00 85.25 176 ASP A N 1
ATOM 1290 C CA . ASP A 1 176 ? -16.071 -1.696 22.414 1.00 85.25 176 ASP A CA 1
ATOM 1291 C C . ASP A 1 176 ? -15.750 -0.186 22.414 1.00 85.25 176 ASP A C 1
ATOM 1293 O O . ASP A 1 176 ? -15.743 0.461 23.459 1.00 85.25 176 ASP A O 1
ATOM 1297 N N . ASN A 1 177 ? -15.477 0.391 21.237 1.00 75.94 177 ASN A N 1
ATOM 1298 C CA . ASN A 1 177 ? -15.169 1.816 21.058 1.00 75.94 177 ASN A CA 1
ATOM 1299 C C . ASN A 1 177 ? -16.395 2.711 20.790 1.00 75.94 177 ASN A C 1
ATOM 1301 O O . ASN A 1 177 ? -16.222 3.936 20.685 1.00 75.94 177 ASN A O 1
ATOM 1305 N N . ASN A 1 178 ? -17.581 2.127 20.598 1.00 59.00 178 ASN A N 1
ATOM 1306 C CA . ASN A 1 178 ? -18.811 2.830 20.226 1.00 59.00 178 ASN A CA 1
ATOM 1307 C C . ASN A 1 178 ? -19.800 2.852 21.390 1.00 59.00 178 ASN A C 1
ATOM 1309 O O . ASN A 1 178 ? -20.323 3.953 21.666 1.00 59.00 178 ASN A O 1
#

pLDDT: mean 70.58, std 17.85, range [36.91, 98.12]

Radius of gyration: 32.73 Å; chains: 1; bounding box: 84×61×64 Å